Protein AF-A0A124GRD4-F1 (afdb_monomer_lite)

Radius of gyration: 22.83 Å; chains: 1; bounding box: 42×42×64 Å

Sequence (112 aa):
MTIQPNHGASIADIMAIGPGAESIPTWQARCNIKTDSQIRLVKLAHMRYQHPDLDEITTFLEDFGMTIAKKTDDEIWYRGYGVDPYVYYAKKGEKKFLGGAWEVESYQELEK

Secondary structure (DSSP, 8-state):
---PPP------HHHHHGGG---HHHHHHHTT--STT---EEEEEEEEEEES-HHHHHHHHHHTT-EEEEE-SSEEEEE-SSSSS-SEEEEESSSEEEEEEEEESSHHHHT-

Foldseek 3Di:
DDDDDDDDDPDDPPVVCDPPDDDPVRVCVVVVPDPVLDFAFDFFQAWEWEDQDPVVVVVVCVVVQWDWLDDDPFKTFICHPDPRSGHYIYGHDDTDGPDIDTDTPDPVSVVD

Organism: Penicillium freii (NCBI:txid48697)

pLDDT: mean 93.13, std 8.04, range [58.0, 98.69]

InterPro domains:
  IPR029068 Glyoxalase/Bleomycin resistance protein/Dihydroxybiphenyl dioxygenase [G3DSA:3.10.180.10] (32-112)
  IPR029068 Glyoxalase/Bleomycin resistance protein/Dihydroxybiphenyl dioxygenase [SSF54593] (39-111)

Structure (mmCIF, N/CA/C/O backbone):
data_AF-A0A124GRD4-F1
#
_entry.id   AF-A0A124GRD4-F1
#
loop_
_atom_site.group_PDB
_atom_site.id
_atom_site.type_symbol
_atom_site.label_atom_id
_atom_site.label_alt_id
_atom_site.label_comp_id
_atom_site.label_asym_id
_atom_site.label_entity_id
_atom_site.label_seq_id
_atom_site.pdbx_PDB_ins_code
_atom_site.Cartn_x
_atom_site.Cartn_y
_atom_site.Cartn_z
_atom_site.occupancy
_atom_site.B_iso_or_equiv
_atom_site.auth_seq_id
_atom_site.auth_comp_id
_atom_site.auth_asym_id
_atom_site.auth_atom_id
_atom_site.pdbx_PDB_model_num
ATOM 1 N N . MET A 1 1 ? -11.542 28.683 -44.544 1.00 58.00 1 MET A N 1
ATOM 2 C CA . MET A 1 1 ? -10.658 27.534 -44.257 1.00 58.00 1 MET A CA 1
ATOM 3 C C . MET A 1 1 ? -11.523 26.406 -43.731 1.00 58.00 1 MET A C 1
ATOM 5 O O . MET A 1 1 ? -12.125 26.562 -42.680 1.00 58.00 1 MET A O 1
ATOM 9 N N . THR A 1 2 ? -11.667 25.326 -44.490 1.00 67.31 2 THR A N 1
ATOM 10 C CA . THR A 1 2 ? -12.380 24.116 -44.061 1.00 67.31 2 THR A CA 1
ATOM 11 C C . THR A 1 2 ? -11.432 23.267 -43.225 1.00 67.31 2 THR A C 1
ATOM 13 O O . THR A 1 2 ? -10.433 22.775 -43.743 1.00 67.31 2 THR A O 1
ATOM 16 N N . ILE A 1 3 ? -11.709 23.146 -41.926 1.00 64.94 3 ILE A N 1
ATOM 17 C CA . ILE A 1 3 ? -10.946 22.279 -41.025 1.00 64.94 3 ILE A CA 1
ATOM 18 C C . ILE A 1 3 ? -11.369 20.845 -41.326 1.00 64.94 3 ILE A C 1
ATOM 20 O O . ILE A 1 3 ? -12.529 20.482 -41.135 1.00 64.94 3 ILE A O 1
ATOM 24 N N . GLN A 1 4 ? -10.439 20.054 -41.849 1.00 74.06 4 GLN A N 1
ATOM 25 C CA . GLN A 1 4 ? -10.673 18.648 -42.131 1.00 74.06 4 GLN A CA 1
ATOM 26 C C . GLN A 1 4 ? -10.454 17.849 -40.834 1.00 74.06 4 GLN A C 1
ATOM 28 O O . GLN A 1 4 ? -9.429 18.047 -40.177 1.00 74.06 4 GLN A O 1
ATOM 33 N N . PRO A 1 5 ? -11.404 16.998 -40.416 1.00 72.88 5 PRO A N 1
ATOM 34 C CA . PRO A 1 5 ? -11.237 16.188 -39.217 1.00 72.88 5 PRO A CA 1
ATOM 35 C C . PRO A 1 5 ? -10.104 15.173 -39.403 1.00 72.88 5 PRO A C 1
ATOM 37 O O . PRO A 1 5 ? -9.846 14.703 -40.512 1.00 72.88 5 PRO A O 1
ATOM 40 N N . ASN A 1 6 ? -9.431 14.819 -38.306 1.00 76.88 6 ASN A N 1
ATOM 41 C CA . ASN A 1 6 ? -8.396 13.791 -38.335 1.00 76.88 6 ASN A CA 1
ATOM 42 C C . ASN A 1 6 ? -9.005 12.447 -38.745 1.00 76.88 6 ASN A C 1
ATOM 44 O O . ASN A 1 6 ? -9.853 11.895 -38.043 1.00 76.88 6 ASN A O 1
ATOM 48 N N . HIS A 1 7 ? -8.524 11.899 -39.856 1.00 76.56 7 HIS A N 1
ATOM 49 C CA . HIS A 1 7 ? -8.758 10.512 -40.222 1.00 76.56 7 HIS A CA 1
ATOM 50 C C . HIS A 1 7 ? -7.631 9.685 -39.605 1.00 76.56 7 HIS A C 1
ATOM 52 O O . HIS A 1 7 ? -6.484 9.767 -40.039 1.00 76.56 7 HIS A O 1
ATOM 58 N N . GLY A 1 8 ? -7.939 8.938 -38.543 1.00 79.81 8 GLY A N 1
ATOM 59 C CA . GLY A 1 8 ? -6.989 7.979 -37.985 1.00 79.81 8 GLY A CA 1
ATOM 60 C C . GLY A 1 8 ? -6.555 6.977 -39.060 1.00 79.81 8 GLY A C 1
ATOM 61 O O . GLY A 1 8 ? -7.368 6.558 -39.881 1.00 79.81 8 GLY A O 1
ATOM 62 N N . ALA A 1 9 ? -5.277 6.603 -39.059 1.00 79.50 9 ALA A N 1
ATOM 63 C CA . ALA A 1 9 ? -4.724 5.594 -39.954 1.00 79.50 9 ALA A CA 1
ATOM 64 C C . ALA A 1 9 ? -4.134 4.446 -39.129 1.00 79.50 9 ALA A C 1
ATOM 66 O O . ALA A 1 9 ? -3.417 4.679 -38.156 1.00 79.50 9 ALA A O 1
ATOM 67 N N . SER A 1 10 ? -4.418 3.204 -39.521 1.00 85.06 10 SER A N 1
ATOM 68 C CA . SER A 1 10 ? -3.761 2.021 -38.961 1.00 85.06 10 SER A CA 1
ATOM 69 C C . SER A 1 10 ? -2.410 1.836 -39.647 1.00 85.06 10 SER A C 1
ATOM 71 O O . SER A 1 10 ? -2.318 1.210 -40.699 1.00 85.06 10 SER A O 1
ATOM 73 N N . ILE A 1 11 ? -1.370 2.431 -39.071 1.00 85.44 11 ILE A N 1
ATOM 74 C CA . ILE A 1 11 ? 0.017 2.290 -39.525 1.00 85.44 11 ILE A CA 1
ATOM 75 C C . ILE A 1 11 ? 0.790 1.369 -38.577 1.00 85.44 11 ILE A C 1
ATOM 77 O O . ILE A 1 11 ? 0.437 1.242 -37.405 1.00 85.44 11 ILE A O 1
ATOM 81 N N . ALA A 1 12 ? 1.840 0.719 -39.084 1.00 83.75 12 ALA A N 1
ATOM 82 C CA . ALA A 1 12 ? 2.739 -0.075 -38.249 1.00 83.75 12 ALA A CA 1
ATOM 83 C C . ALA A 1 12 ? 3.407 0.809 -37.180 1.00 83.75 12 ALA A C 1
ATOM 85 O O . ALA A 1 12 ? 3.702 1.979 -37.442 1.00 83.75 12 ALA A O 1
ATOM 86 N N . ASP A 1 13 ? 3.685 0.249 -36.002 1.00 79.44 13 ASP A N 1
ATOM 87 C CA . ASP A 1 13 ? 4.260 0.990 -34.871 1.00 79.44 13 ASP A CA 1
ATOM 88 C C . ASP A 1 13 ? 5.593 1.665 -35.233 1.00 79.44 13 ASP A C 1
ATOM 90 O O . ASP A 1 13 ? 5.799 2.831 -34.911 1.00 79.44 13 ASP A O 1
ATOM 94 N N . ILE A 1 14 ? 6.439 0.993 -36.016 1.00 79.75 14 ILE A N 1
ATOM 95 C CA . ILE A 1 14 ? 7.722 1.504 -36.496 1.00 79.75 14 ILE A CA 1
ATOM 96 C C . ILE A 1 14 ? 7.553 2.783 -37.323 1.00 79.75 14 ILE A C 1
ATOM 98 O O . ILE A 1 14 ? 8.379 3.689 -37.243 1.00 79.75 14 ILE A O 1
ATOM 102 N N . MET A 1 15 ? 6.463 2.886 -38.089 1.00 84.12 15 MET A N 1
ATOM 103 C CA . MET A 1 15 ? 6.153 4.074 -38.882 1.00 84.12 15 MET A CA 1
ATOM 104 C C . MET A 1 15 ? 5.499 5.162 -38.028 1.00 84.12 15 MET A C 1
ATOM 106 O O . MET A 1 15 ? 5.730 6.339 -38.285 1.00 84.12 15 MET A O 1
ATOM 110 N N . ALA A 1 16 ? 4.712 4.782 -37.014 1.00 84.44 16 ALA A N 1
ATOM 111 C CA . ALA A 1 16 ? 4.082 5.715 -36.079 1.00 84.44 16 ALA A CA 1
ATOM 112 C C . ALA A 1 16 ? 5.099 6.401 -35.156 1.00 84.44 16 ALA A C 1
ATOM 114 O O . ALA A 1 16 ? 5.002 7.601 -34.916 1.00 84.44 16 ALA A O 1
ATOM 115 N N . ILE A 1 17 ? 6.074 5.642 -34.652 1.00 82.06 17 ILE A N 1
ATOM 116 C CA . ILE A 1 17 ? 7.152 6.141 -33.788 1.00 82.06 17 ILE A CA 1
ATOM 117 C C . ILE A 1 17 ? 8.152 6.962 -34.618 1.00 82.06 17 ILE A C 1
ATOM 119 O O . ILE A 1 17 ? 8.671 7.979 -34.155 1.00 82.06 17 ILE A O 1
ATOM 123 N N . GLY A 1 18 ? 8.385 6.552 -35.869 1.00 85.31 18 GLY A N 1
ATOM 124 C CA . GLY A 1 18 ? 9.217 7.278 -36.818 1.00 85.31 18 GLY A CA 1
ATOM 125 C C . GLY A 1 18 ? 10.725 7.140 -36.548 1.00 85.31 18 GLY A C 1
ATOM 126 O O . GLY A 1 18 ? 11.163 6.257 -35.812 1.00 85.31 18 GLY A O 1
ATOM 127 N N . PRO A 1 19 ? 11.559 8.010 -37.144 1.00 80.44 19 PRO A N 1
ATOM 128 C CA . PRO A 1 19 ? 13.021 7.882 -37.122 1.00 80.44 19 PRO A CA 1
ATOM 129 C C . PRO A 1 19 ? 13.663 8.101 -35.741 1.00 80.44 19 PRO A C 1
ATOM 131 O O . PRO A 1 19 ? 14.851 7.842 -35.580 1.00 80.44 19 PRO A O 1
ATOM 134 N N . GLY A 1 20 ? 12.897 8.567 -34.751 1.00 82.31 20 GLY A N 1
ATOM 135 C CA . GLY A 1 20 ? 13.330 8.665 -33.355 1.00 82.31 20 GLY A CA 1
ATOM 136 C C . GLY A 1 20 ? 13.169 7.367 -32.558 1.00 82.31 20 GLY A C 1
ATOM 137 O O . GLY A 1 20 ? 13.385 7.385 -31.348 1.00 82.31 20 GLY A O 1
ATOM 138 N N . ALA A 1 21 ? 12.756 6.267 -33.196 1.00 84.94 21 ALA A N 1
ATOM 139 C CA . ALA A 1 21 ? 12.585 4.983 -32.532 1.00 84.94 21 ALA A CA 1
ATOM 140 C C . ALA A 1 21 ? 13.903 4.496 -31.913 1.00 84.94 21 ALA A C 1
ATOM 142 O O . ALA A 1 21 ? 14.928 4.375 -32.583 1.00 84.94 21 ALA A O 1
ATOM 143 N N . GLU A 1 22 ? 13.853 4.172 -30.626 1.00 88.62 22 GLU A N 1
ATOM 144 C CA . GLU A 1 22 ? 14.965 3.595 -29.883 1.00 88.62 22 GLU A CA 1
ATOM 145 C C . GLU A 1 22 ? 14.625 2.153 -29.501 1.00 88.62 22 GLU A C 1
ATOM 147 O O . GLU A 1 22 ? 13.509 1.856 -29.072 1.00 88.62 22 GLU A O 1
ATOM 152 N N . SER A 1 23 ? 15.588 1.241 -29.655 1.00 90.38 23 SER A N 1
ATOM 153 C CA . SER A 1 23 ? 15.404 -0.141 -29.211 1.00 90.38 23 SER A CA 1
ATOM 154 C C . SER A 1 23 ? 15.436 -0.233 -27.680 1.00 90.38 23 SER A C 1
ATOM 156 O O . SER A 1 23 ? 16.173 0.507 -27.027 1.00 90.38 23 SER A O 1
ATOM 158 N N . ILE A 1 24 ? 14.694 -1.184 -27.099 1.00 89.44 24 ILE A N 1
ATOM 159 C CA . ILE A 1 24 ? 14.687 -1.410 -25.642 1.00 89.44 24 ILE A CA 1
ATOM 160 C C . ILE A 1 24 ? 16.113 -1.597 -25.080 1.00 89.44 24 ILE A C 1
ATOM 162 O O . ILE A 1 24 ? 16.428 -0.928 -24.096 1.00 89.44 24 ILE A O 1
ATOM 166 N N . PRO A 1 25 ? 17.010 -2.408 -25.686 1.00 92.81 25 PRO A N 1
ATOM 167 C CA . PRO A 1 25 ? 18.387 -2.531 -25.199 1.00 92.81 25 PRO A CA 1
ATOM 168 C C . PRO A 1 25 ? 19.178 -1.218 -25.239 1.00 92.81 25 PRO A C 1
ATOM 170 O O . PRO A 1 25 ? 19.937 -0.930 -24.314 1.00 92.81 25 PRO A O 1
ATOM 173 N N . THR A 1 26 ? 18.995 -0.399 -26.283 1.00 94.06 26 THR A N 1
ATOM 174 C CA . THR A 1 26 ? 19.653 0.915 -26.391 1.00 94.06 26 THR A CA 1
ATOM 175 C C . THR A 1 26 ? 19.189 1.849 -25.274 1.00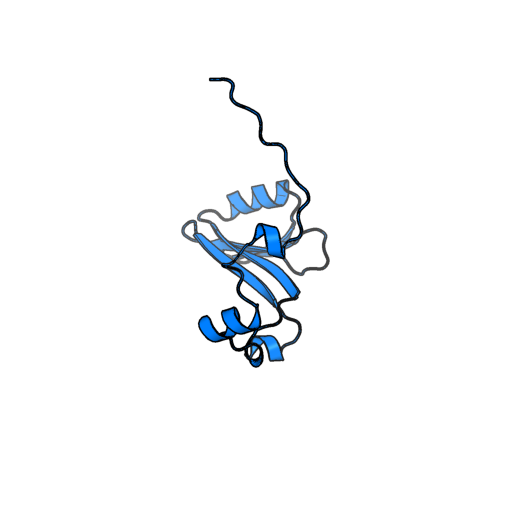 94.06 26 THR A C 1
ATOM 177 O O . THR A 1 26 ? 20.020 2.443 -24.586 1.00 94.06 26 THR A O 1
ATOM 180 N N . TRP A 1 27 ? 17.876 1.907 -25.039 1.00 92.88 27 TRP A N 1
ATOM 181 C CA . TRP A 1 27 ? 17.279 2.682 -23.953 1.00 92.88 27 TRP A CA 1
ATOM 182 C C . TRP A 1 27 ? 17.764 2.209 -22.575 1.00 92.88 27 TRP A C 1
ATOM 184 O O . TRP A 1 27 ? 18.176 3.025 -21.751 1.00 92.88 27 TRP A O 1
ATOM 194 N N . GLN A 1 28 ? 17.783 0.894 -22.334 1.00 94.44 28 GLN A N 1
ATOM 195 C CA . GLN A 1 28 ? 18.267 0.305 -21.081 1.00 94.44 28 GLN A CA 1
ATOM 196 C C . GLN A 1 28 ? 19.728 0.665 -20.810 1.00 94.44 28 GLN A C 1
ATOM 198 O O . GLN A 1 28 ? 20.050 1.100 -19.705 1.00 94.44 28 GLN A O 1
ATOM 203 N N . ALA A 1 29 ? 20.594 0.544 -21.821 1.00 93.00 29 ALA A N 1
ATOM 204 C CA . ALA A 1 29 ? 21.999 0.925 -21.709 1.00 93.00 29 ALA A CA 1
ATOM 205 C C . ALA A 1 29 ? 22.150 2.425 -21.407 1.00 93.00 29 ALA A C 1
ATOM 207 O O . ALA A 1 29 ? 22.892 2.806 -20.502 1.00 93.00 29 ALA A O 1
ATOM 208 N N . ARG A 1 30 ? 21.391 3.278 -22.106 1.00 95.62 30 ARG A N 1
ATOM 209 C CA . ARG A 1 30 ? 21.394 4.734 -21.906 1.00 95.62 30 ARG A CA 1
ATOM 210 C C . ARG A 1 30 ? 20.899 5.147 -20.517 1.00 95.62 30 ARG A C 1
ATOM 212 O O . ARG A 1 30 ? 21.431 6.090 -19.938 1.00 95.62 30 ARG A O 1
ATOM 219 N N . CYS A 1 31 ? 19.900 4.450 -19.981 1.00 94.25 31 CYS A N 1
ATOM 220 C CA . CYS A 1 31 ? 19.351 4.675 -18.643 1.00 94.25 31 CYS A CA 1
ATOM 221 C C . CYS A 1 31 ? 20.109 3.925 -17.534 1.00 94.25 31 CYS A C 1
ATOM 223 O O . CYS A 1 31 ? 19.701 4.011 -16.377 1.00 94.25 31 CYS A O 1
ATOM 225 N N . ASN A 1 32 ? 21.197 3.215 -17.863 1.00 94.00 32 ASN A N 1
ATOM 226 C CA . ASN A 1 32 ? 21.979 2.406 -16.924 1.00 94.00 32 ASN A CA 1
ATOM 227 C C . ASN A 1 32 ? 21.113 1.397 -16.136 1.00 94.00 32 ASN A C 1
ATOM 229 O O . ASN A 1 32 ? 21.291 1.200 -14.932 1.00 94.00 32 ASN A O 1
ATOM 233 N N . ILE A 1 33 ? 20.140 0.781 -16.816 1.00 92.75 33 ILE A N 1
ATOM 234 C CA . ILE A 1 33 ? 19.225 -0.203 -16.231 1.00 92.75 33 ILE A CA 1
ATOM 235 C C . ILE A 1 33 ? 19.919 -1.563 -16.179 1.00 92.75 33 ILE A C 1
ATOM 237 O O . ILE A 1 33 ? 20.272 -2.134 -17.210 1.00 92.75 33 ILE A O 1
ATOM 241 N N . LYS A 1 34 ? 20.064 -2.101 -14.968 1.00 92.00 34 LYS A N 1
ATOM 242 C CA . LYS A 1 34 ? 20.587 -3.444 -14.701 1.00 92.00 34 LYS A CA 1
ATOM 243 C C . LYS A 1 34 ? 19.427 -4.415 -14.519 1.00 92.00 34 LYS A C 1
ATOM 245 O O . LYS A 1 34 ? 18.710 -4.365 -13.522 1.00 92.00 34 LYS A O 1
ATOM 250 N N . THR A 1 35 ? 19.190 -5.258 -15.519 1.00 89.75 35 THR A N 1
ATOM 251 C CA . THR A 1 35 ? 18.047 -6.186 -15.525 1.00 89.75 35 THR A CA 1
ATOM 252 C C . THR A 1 35 ? 18.198 -7.318 -14.508 1.00 89.75 35 THR A C 1
ATOM 254 O O . THR A 1 35 ? 17.195 -7.867 -14.060 1.00 89.75 35 THR A O 1
ATOM 257 N N . ASP A 1 36 ? 19.426 -7.641 -14.106 1.00 90.81 36 ASP A N 1
ATOM 258 C CA . ASP A 1 36 ? 19.754 -8.609 -13.057 1.00 90.81 36 ASP A CA 1
ATOM 259 C C . ASP A 1 36 ? 19.348 -8.123 -11.657 1.00 90.81 36 ASP A C 1
ATOM 261 O O . ASP A 1 36 ? 18.846 -8.912 -10.853 1.00 90.81 36 ASP A O 1
ATOM 265 N N . SER A 1 37 ? 19.471 -6.819 -11.392 1.00 90.88 37 SER A N 1
ATOM 266 C CA . SER A 1 37 ? 19.045 -6.198 -10.131 1.00 90.88 37 SER A CA 1
ATOM 267 C C . SER A 1 37 ? 17.578 -5.759 -10.136 1.00 90.88 37 SER A C 1
ATOM 269 O O . SER A 1 37 ? 17.125 -5.107 -9.200 1.00 90.88 37 SER A O 1
ATOM 271 N N . GLN A 1 38 ? 16.824 -6.047 -11.199 1.00 93.06 38 GLN A N 1
ATOM 272 C CA . GLN A 1 38 ? 15.419 -5.671 -11.263 1.00 93.06 38 GLN A CA 1
ATOM 273 C C . GLN A 1 38 ? 14.588 -6.591 -10.360 1.00 93.06 38 GLN A C 1
ATOM 275 O O . GLN A 1 38 ? 14.612 -7.814 -10.517 1.00 93.06 38 GLN A O 1
ATOM 280 N N . ILE A 1 39 ? 13.829 -5.984 -9.446 1.00 96.19 39 ILE A N 1
ATOM 281 C CA . ILE A 1 39 ? 12.899 -6.692 -8.564 1.00 96.19 39 ILE A CA 1
ATOM 282 C C . ILE A 1 39 ? 11.688 -7.170 -9.373 1.00 96.19 39 ILE A C 1
ATOM 284 O O . ILE A 1 39 ? 11.061 -6.396 -10.109 1.00 96.19 39 ILE A O 1
ATOM 288 N N . ARG A 1 40 ? 11.339 -8.448 -9.225 1.00 96.44 40 ARG A N 1
ATOM 289 C CA . ARG A 1 40 ? 10.149 -9.056 -9.833 1.00 96.44 40 ARG A CA 1
ATOM 290 C C . ARG A 1 40 ? 8.917 -8.836 -8.959 1.00 96.44 40 ARG A C 1
ATOM 292 O O . ARG A 1 40 ? 8.672 -9.564 -7.999 1.00 96.44 40 ARG A O 1
ATOM 299 N N . LEU A 1 41 ? 8.145 -7.807 -9.307 1.00 97.00 41 LEU A N 1
ATOM 300 C CA . LEU A 1 41 ? 6.866 -7.503 -8.666 1.00 97.00 41 LEU A CA 1
ATOM 301 C C . LEU A 1 41 ? 5.757 -8.404 -9.222 1.00 97.00 41 LEU A C 1
ATOM 303 O O . LEU A 1 41 ? 5.608 -8.523 -10.437 1.00 97.00 41 LEU A O 1
ATOM 307 N N . VAL A 1 42 ? 4.941 -8.962 -8.332 1.00 97.25 42 VAL A N 1
ATOM 308 C CA . VAL A 1 42 ? 3.762 -9.772 -8.677 1.00 97.25 42 VAL A CA 1
ATOM 309 C C . VAL A 1 42 ? 2.517 -8.893 -8.736 1.00 97.25 42 VAL A C 1
ATOM 311 O O . VAL A 1 42 ? 1.795 -8.888 -9.732 1.00 97.25 42 VAL A O 1
ATOM 314 N N . LYS A 1 43 ? 2.259 -8.126 -7.670 1.00 95.88 43 LYS A N 1
ATOM 315 C CA . LYS A 1 43 ? 1.096 -7.233 -7.576 1.00 95.88 43 LYS A CA 1
ATOM 316 C C . LYS A 1 43 ? 1.281 -6.139 -6.528 1.00 95.88 43 LYS A C 1
ATOM 318 O O . LYS A 1 43 ? 2.132 -6.233 -5.645 1.00 95.88 43 LYS A O 1
ATOM 323 N N . LEU A 1 44 ? 0.437 -5.109 -6.606 1.00 96.81 44 LEU A N 1
ATOM 324 C CA . LEU A 1 44 ? 0.225 -4.181 -5.496 1.00 96.81 44 LEU A CA 1
ATOM 325 C C . LEU A 1 44 ? -0.464 -4.939 -4.353 1.00 96.81 44 LEU A C 1
ATOM 327 O O . LEU A 1 44 ? -1.553 -5.475 -4.546 1.00 96.81 44 LEU A O 1
ATOM 331 N N . ALA A 1 45 ? 0.170 -4.987 -3.183 1.00 97.06 45 ALA A N 1
ATOM 332 C CA . ALA A 1 45 ? -0.334 -5.718 -2.025 1.00 97.06 45 ALA A CA 1
ATOM 333 C C . ALA A 1 45 ? -1.291 -4.858 -1.189 1.00 97.06 45 ALA A C 1
ATOM 335 O O . ALA A 1 45 ? -2.419 -5.257 -0.920 1.00 97.06 45 ALA A O 1
ATOM 336 N N . HIS A 1 46 ? -0.854 -3.665 -0.780 1.00 97.81 46 HIS A N 1
ATOM 337 C CA . HIS A 1 46 ? -1.681 -2.753 0.009 1.00 97.81 46 HIS A CA 1
ATOM 338 C C . HIS A 1 46 ? -1.203 -1.304 -0.092 1.00 97.81 46 HIS A C 1
ATOM 340 O O . HIS A 1 46 ? -0.041 -1.029 -0.396 1.00 97.81 46 HIS A O 1
ATOM 346 N N . MET A 1 47 ? -2.103 -0.375 0.228 1.0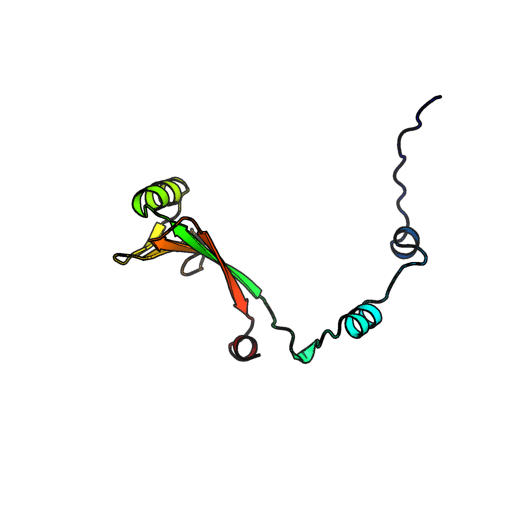0 97.88 47 MET A N 1
ATOM 347 C CA . MET A 1 47 ? -1.798 1.052 0.335 1.00 97.88 47 MET A CA 1
ATOM 348 C C . MET A 1 47 ? -1.682 1.489 1.792 1.00 97.88 47 MET A C 1
ATOM 350 O O . MET A 1 47 ? -2.360 0.947 2.668 1.00 97.88 47 MET A O 1
ATOM 354 N N . ARG A 1 48 ? -0.829 2.484 2.055 1.00 98.44 48 ARG A N 1
ATOM 355 C CA . ARG A 1 48 ? -0.569 3.005 3.400 1.00 98.44 48 ARG A CA 1
ATOM 356 C C . ARG A 1 48 ? -0.875 4.497 3.482 1.00 98.44 48 ARG A C 1
ATOM 358 O O . ARG A 1 48 ? -0.328 5.294 2.715 1.00 98.44 48 ARG A O 1
ATOM 365 N N . TYR A 1 49 ? -1.694 4.881 4.457 1.00 98.50 49 TYR A N 1
ATOM 366 C CA . TYR A 1 49 ? -2.103 6.268 4.677 1.00 98.50 49 TYR A CA 1
ATOM 367 C C . TYR A 1 49 ? -2.039 6.657 6.151 1.00 98.50 49 TYR A C 1
ATOM 369 O O . TYR A 1 49 ? -2.242 5.826 7.036 1.00 98.50 49 TYR A O 1
ATOM 377 N N . GLN A 1 50 ? -1.794 7.940 6.400 1.00 98.62 50 GLN A N 1
ATOM 378 C CA . GLN A 1 50 ? -2.048 8.566 7.689 1.00 98.62 50 GLN A CA 1
ATOM 379 C C . GLN A 1 50 ? -3.382 9.303 7.671 1.00 98.62 50 GLN A C 1
ATOM 381 O O . GLN A 1 50 ? -3.681 10.009 6.703 1.00 98.62 50 GLN A O 1
ATOM 386 N N . HIS A 1 51 ? -4.141 9.151 8.752 1.00 98.31 51 HIS A N 1
ATOM 387 C CA . HIS A 1 51 ? -5.412 9.834 8.979 1.00 98.31 51 HIS A CA 1
ATOM 388 C C . HIS A 1 51 ? -5.393 10.528 10.347 1.00 98.31 51 HIS A C 1
ATOM 390 O O . HIS A 1 51 ? -4.988 9.895 11.328 1.00 98.31 51 HIS A O 1
ATOM 396 N N . PRO A 1 52 ? -5.809 11.808 10.436 1.00 97.88 52 PRO A N 1
ATOM 397 C CA . PRO A 1 52 ? -5.881 12.519 11.715 1.00 97.88 52 PRO A CA 1
ATOM 398 C C . PRO A 1 52 ? -6.891 11.885 12.671 1.00 97.88 52 PRO A C 1
ATOM 400 O O . PRO A 1 52 ? -6.630 11.780 13.870 1.00 97.88 52 PRO A O 1
ATOM 403 N N . ASP A 1 53 ? -8.007 11.428 12.106 1.00 97.88 53 ASP A N 1
ATOM 404 C CA . ASP A 1 53 ? -9.078 10.719 12.785 1.00 97.88 53 ASP A CA 1
ATOM 405 C C . ASP A 1 53 ? -9.214 9.319 12.169 1.00 97.88 53 ASP A C 1
ATOM 407 O O . ASP A 1 53 ? -9.484 9.163 10.975 1.00 97.88 53 ASP A O 1
ATOM 411 N N . LEU A 1 54 ? -8.954 8.290 12.978 1.00 98.25 54 LEU A N 1
ATOM 412 C CA . LEU A 1 54 ? -9.070 6.904 12.537 1.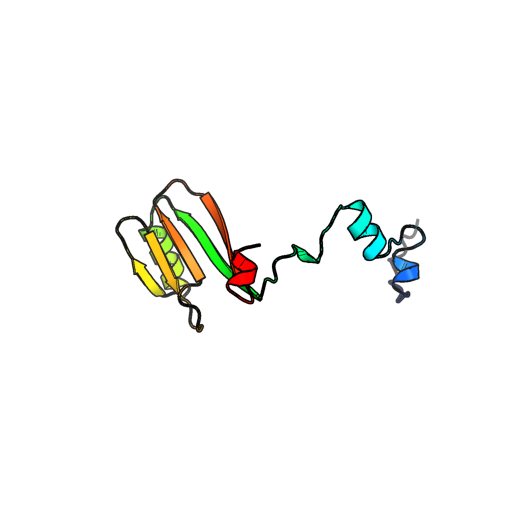00 98.25 54 LEU A CA 1
ATOM 413 C C . LEU A 1 54 ? -10.525 6.433 12.486 1.00 98.25 54 LEU A C 1
ATOM 415 O O . LEU A 1 54 ? -10.821 5.536 11.700 1.00 98.25 54 LEU A O 1
ATOM 419 N N . ASP A 1 55 ? -11.424 7.016 13.273 1.00 97.94 55 ASP A N 1
ATOM 420 C CA . ASP A 1 55 ? -12.829 6.614 13.318 1.00 97.94 55 ASP A CA 1
ATOM 421 C C . ASP A 1 55 ? -13.588 7.151 12.094 1.00 97.94 55 ASP A C 1
ATOM 423 O O . ASP A 1 55 ? -14.403 6.431 11.509 1.00 97.94 55 ASP A O 1
ATOM 427 N N . GLU A 1 56 ? -13.240 8.355 11.620 1.00 98.00 56 GLU A N 1
ATOM 428 C CA . GLU A 1 56 ? -13.765 8.910 10.361 1.00 98.00 56 GLU A CA 1
ATOM 429 C C . GLU A 1 56 ? -13.455 7.983 9.173 1.00 98.00 56 GLU A C 1
ATOM 431 O O . GLU A 1 56 ? -14.356 7.563 8.441 1.00 98.00 56 GLU A O 1
ATOM 436 N N . ILE A 1 57 ? -12.182 7.604 8.997 1.00 97.94 57 ILE A N 1
ATOM 437 C CA . ILE A 1 57 ? -11.795 6.716 7.894 1.00 97.94 57 ILE A CA 1
ATOM 438 C C . ILE A 1 57 ? -12.311 5.288 8.095 1.00 97.94 57 ILE A C 1
ATOM 440 O O . ILE A 1 57 ? -12.639 4.632 7.108 1.00 97.94 57 ILE A O 1
ATOM 444 N N . THR A 1 58 ? -12.413 4.809 9.343 1.00 98.25 58 THR A N 1
ATOM 445 C CA . THR A 1 58 ? -13.003 3.493 9.642 1.00 98.25 58 THR A CA 1
ATOM 446 C C . THR A 1 58 ? -14.431 3.441 9.116 1.00 98.25 58 THR A C 1
ATOM 448 O O . THR A 1 58 ? -14.750 2.542 8.344 1.00 98.25 58 THR A O 1
ATOM 451 N N . THR A 1 59 ? -15.241 4.449 9.454 1.00 98.44 59 THR A N 1
ATOM 452 C CA . THR A 1 59 ? -16.645 4.546 9.026 1.00 98.44 59 THR A CA 1
ATOM 453 C C . THR A 1 59 ? -16.751 4.477 7.505 1.00 98.44 59 THR A C 1
ATOM 455 O O . THR A 1 59 ? -17.459 3.632 6.967 1.00 98.44 59 THR A O 1
ATOM 458 N N . PHE A 1 60 ? -15.966 5.295 6.798 1.00 98.19 60 PHE A N 1
ATOM 459 C CA . PHE A 1 60 ? -15.962 5.291 5.335 1.00 98.19 60 PHE A CA 1
ATOM 460 C C . PHE A 1 60 ? -15.584 3.925 4.739 1.00 98.19 60 PHE A C 1
ATOM 462 O O . PHE A 1 60 ? -16.213 3.472 3.784 1.00 98.19 60 PHE A O 1
ATOM 469 N N . LEU A 1 61 ? -14.539 3.274 5.261 1.00 98.06 61 LEU A N 1
ATOM 470 C CA . LEU A 1 61 ? -14.053 2.005 4.712 1.00 98.06 61 LEU A CA 1
ATOM 471 C C . LEU A 1 61 ? -15.008 0.846 5.005 1.00 98.06 61 LEU A C 1
ATOM 473 O O . LEU A 1 61 ? -15.171 -0.024 4.150 1.00 98.06 61 LEU A O 1
ATOM 477 N N . GLU A 1 62 ? -15.646 0.835 6.173 1.00 98.06 62 GLU A N 1
ATOM 478 C CA . GLU A 1 62 ? -16.677 -0.148 6.509 1.00 98.06 62 GLU A CA 1
ATOM 479 C C . GLU A 1 62 ? -17.932 0.043 5.645 1.00 98.06 62 GLU A C 1
ATOM 481 O O . GLU A 1 62 ? -18.408 -0.931 5.059 1.00 98.06 62 GLU A O 1
ATOM 486 N N . ASP A 1 63 ? -18.388 1.286 5.446 1.00 98.31 63 ASP A N 1
ATOM 487 C CA . ASP A 1 63 ? -19.499 1.617 4.538 1.00 98.31 63 ASP A CA 1
ATOM 488 C C . ASP A 1 63 ? -19.184 1.254 3.077 1.00 98.31 63 ASP A C 1
ATOM 490 O O . ASP A 1 63 ? -20.060 0.826 2.321 1.00 98.31 63 ASP A O 1
ATOM 494 N N . PHE A 1 64 ? -17.916 1.375 2.671 1.00 97.38 64 PHE A N 1
ATOM 495 C CA . PHE A 1 64 ? -17.439 0.927 1.361 1.00 97.38 64 PHE A CA 1
ATOM 496 C C . PHE A 1 64 ? -17.441 -0.609 1.216 1.00 97.38 64 PHE A C 1
ATOM 498 O O . PHE A 1 64 ? -17.360 -1.126 0.101 1.00 97.38 64 PHE A O 1
ATOM 505 N N . GLY A 1 65 ? -17.552 -1.354 2.320 1.00 97.75 65 GLY A N 1
ATOM 506 C CA . GLY A 1 65 ? -17.597 -2.818 2.338 1.00 97.75 65 GLY A CA 1
ATOM 507 C C . GLY A 1 65 ? -16.277 -3.489 2.725 1.00 97.75 65 GLY A C 1
ATOM 508 O O . GLY A 1 65 ? -16.105 -4.690 2.505 1.00 97.75 65 GLY A O 1
ATOM 509 N N . MET A 1 66 ? -15.325 -2.745 3.290 1.00 98.12 66 MET A N 1
ATOM 510 C CA . MET A 1 66 ? -14.135 -3.332 3.906 1.00 98.12 66 MET A CA 1
ATOM 511 C C . MET A 1 66 ? -14.413 -3.774 5.342 1.00 98.12 66 MET A C 1
ATOM 513 O O . MET A 1 66 ? -15.388 -3.381 5.969 1.00 98.12 66 MET A O 1
ATOM 517 N N . THR A 1 67 ? -13.524 -4.605 5.880 1.00 98.12 67 THR A N 1
ATOM 518 C CA . THR A 1 67 ? -13.608 -5.077 7.267 1.00 98.12 67 THR A CA 1
ATOM 519 C C . THR A 1 67 ? -12.266 -4.934 7.964 1.00 98.12 67 THR A C 1
ATOM 521 O O . THR A 1 67 ? -11.211 -5.065 7.335 1.00 98.12 67 THR A O 1
ATOM 524 N N . ILE A 1 68 ? -12.288 -4.669 9.269 1.00 98.44 68 ILE A N 1
ATOM 525 C CA . ILE A 1 68 ? -11.074 -4.578 10.083 1.00 98.44 68 ILE A CA 1
ATOM 526 C C . ILE A 1 68 ? -10.441 -5.970 10.214 1.00 98.44 68 ILE A C 1
ATOM 528 O O . ILE A 1 68 ? -11.033 -6.894 10.766 1.00 98.44 68 ILE A O 1
ATOM 532 N N . ALA A 1 69 ? -9.206 -6.109 9.732 1.00 98.38 69 ALA A N 1
ATOM 533 C CA . ALA A 1 69 ? -8.377 -7.299 9.918 1.00 98.38 69 ALA A CA 1
ATOM 534 C C . ALA A 1 69 ? -7.592 -7.250 11.239 1.00 98.38 69 ALA A C 1
ATOM 536 O O . ALA A 1 69 ? -7.367 -8.277 11.876 1.00 98.38 69 ALA A O 1
ATOM 537 N N . LYS A 1 70 ? -7.155 -6.050 11.645 1.00 98.44 70 LYS A N 1
ATOM 538 C CA . LYS A 1 70 ? -6.445 -5.787 12.905 1.00 98.44 70 LYS A CA 1
ATOM 539 C C . LYS A 1 70 ? -6.617 -4.317 13.292 1.00 98.44 70 LYS A C 1
ATOM 541 O O . LYS A 1 70 ? -6.617 -3.458 12.413 1.00 98.44 70 LYS A O 1
ATOM 546 N N . LYS A 1 71 ? -6.705 -4.027 14.591 1.00 98.31 71 LYS A N 1
ATOM 547 C CA . LYS A 1 71 ? -6.738 -2.668 15.155 1.00 98.31 71 LYS A CA 1
ATOM 548 C C . LYS A 1 71 ? -5.829 -2.590 16.384 1.00 98.31 71 LYS A C 1
ATOM 550 O O . LYS A 1 71 ? -5.777 -3.534 17.171 1.00 98.31 71 LYS A O 1
ATOM 555 N N . THR A 1 72 ? -5.094 -1.494 16.505 1.00 98.00 72 THR A N 1
ATOM 556 C CA . THR A 1 72 ? -4.349 -1.059 17.697 1.00 98.00 72 THR A CA 1
ATOM 557 C C . THR A 1 72 ? -4.782 0.368 18.044 1.00 98.00 72 THR A C 1
ATOM 559 O O . THR A 1 72 ? -5.683 0.911 17.402 1.00 98.00 72 THR A O 1
ATOM 562 N N . ASP A 1 73 ? -4.144 0.985 19.039 1.00 96.56 73 ASP A N 1
ATOM 563 C CA . ASP A 1 73 ? -4.456 2.360 19.449 1.00 96.56 73 ASP A CA 1
ATOM 564 C C . ASP A 1 73 ? -4.180 3.391 18.339 1.00 96.56 73 ASP A C 1
ATOM 566 O O . ASP A 1 73 ? -4.903 4.378 18.211 1.00 96.56 73 ASP A O 1
ATOM 570 N N . ASP A 1 74 ? -3.169 3.136 17.500 1.00 97.94 74 ASP A N 1
ATOM 571 C CA . ASP A 1 74 ? -2.690 4.088 16.491 1.00 97.94 74 ASP A CA 1
ATOM 572 C C . ASP A 1 74 ? -2.733 3.553 15.052 1.00 97.94 74 ASP A C 1
ATOM 574 O O . ASP A 1 74 ? -2.405 4.290 14.119 1.00 97.94 74 ASP A O 1
ATOM 578 N N . GLU A 1 75 ? -3.090 2.286 14.831 1.00 98.50 75 GLU A N 1
ATOM 579 C CA . GLU A 1 75 ? -3.017 1.648 13.512 1.00 98.50 75 GLU A CA 1
ATOM 580 C C . GLU A 1 75 ? -4.199 0.706 13.257 1.00 98.50 75 GLU A C 1
ATOM 582 O O . GLU A 1 75 ? -4.640 -0.033 14.139 1.00 98.50 75 GLU A O 1
ATOM 587 N N . ILE A 1 76 ? -4.701 0.698 12.021 1.00 98.69 76 ILE A N 1
ATOM 588 C CA . ILE A 1 76 ? -5.795 -0.176 11.584 1.00 98.69 76 ILE A CA 1
ATOM 589 C C . ILE A 1 76 ? -5.469 -0.757 10.210 1.00 98.69 76 ILE A C 1
ATOM 591 O O . ILE A 1 76 ? -5.041 -0.050 9.295 1.00 98.69 76 ILE A O 1
ATOM 595 N N . TRP A 1 77 ? -5.694 -2.057 10.062 1.00 98.69 77 TRP A N 1
ATOM 596 C CA . TRP A 1 77 ? -5.553 -2.797 8.814 1.00 98.69 77 TRP A CA 1
ATOM 597 C C . TRP A 1 77 ? -6.932 -3.256 8.361 1.00 98.69 77 TRP A C 1
ATOM 599 O O . TRP A 1 77 ? -7.651 -3.886 9.136 1.00 98.69 77 TRP A O 1
ATOM 609 N N . TYR A 1 78 ? -7.272 -2.995 7.102 1.00 98.69 78 TYR A N 1
ATOM 610 C CA . TYR A 1 78 ? -8.563 -3.339 6.516 1.00 98.69 78 TYR A CA 1
ATOM 611 C C . TYR A 1 78 ? -8.388 -4.313 5.356 1.00 98.69 78 TYR A C 1
ATOM 613 O O . TYR A 1 78 ? -7.531 -4.130 4.482 1.00 98.69 78 TYR A O 1
ATOM 621 N N . ARG A 1 79 ? -9.238 -5.334 5.324 1.00 98.44 79 ARG A N 1
ATOM 622 C CA . ARG A 1 79 ? -9.304 -6.345 4.266 1.00 98.44 79 ARG A CA 1
ATOM 623 C C . ARG A 1 79 ? -10.595 -6.211 3.470 1.00 98.44 79 ARG A C 1
ATOM 625 O O . ARG A 1 79 ? -11.635 -5.828 4.003 1.00 98.44 79 ARG A O 1
ATOM 632 N N . GLY A 1 80 ? -10.503 -6.541 2.186 1.00 96.44 80 GLY A N 1
ATOM 633 C CA . GLY A 1 80 ? -11.668 -6.758 1.333 1.00 96.44 80 GLY A CA 1
ATOM 634 C C . GLY A 1 80 ? -12.122 -8.219 1.362 1.00 96.44 80 GLY A C 1
ATOM 635 O O . GLY A 1 80 ? -11.739 -9.000 2.234 1.00 96.44 80 GLY A O 1
ATOM 636 N N . TYR A 1 81 ? -12.893 -8.606 0.348 1.00 96.38 81 TYR A N 1
ATOM 637 C CA . TYR A 1 81 ? -13.404 -9.974 0.187 1.00 96.38 81 TYR A CA 1
ATOM 638 C C . TYR A 1 81 ? -12.376 -10.975 -0.364 1.00 96.38 81 TYR A C 1
ATOM 640 O O . TYR A 1 81 ? -12.642 -12.173 -0.402 1.00 96.38 81 TYR A O 1
ATOM 648 N N . GLY A 1 82 ? -11.218 -10.491 -0.817 1.00 94.44 82 GLY A N 1
ATOM 649 C CA . GLY A 1 82 ? -10.163 -11.317 -1.397 1.00 94.44 82 GLY A CA 1
ATOM 650 C C . GLY A 1 82 ? -9.396 -12.168 -0.379 1.00 94.44 82 GLY A C 1
ATOM 651 O O . GLY A 1 82 ? -9.657 -12.168 0.828 1.00 94.44 82 GLY A O 1
ATOM 652 N N . VAL A 1 83 ? -8.402 -12.885 -0.905 1.00 95.38 83 VAL A N 1
ATOM 653 C CA . VAL A 1 83 ? -7.507 -13.758 -0.125 1.00 95.38 83 VAL A CA 1
ATOM 654 C C . VAL A 1 83 ? -6.416 -12.990 0.621 1.00 95.38 83 VAL A C 1
ATOM 656 O O . VAL A 1 83 ? -5.781 -13.546 1.512 1.00 95.38 83 VAL A O 1
ATOM 659 N N . ASP A 1 84 ? -6.205 -11.719 0.276 1.00 96.38 84 ASP A N 1
ATOM 660 C CA . ASP A 1 84 ? -5.164 -10.901 0.883 1.00 96.38 84 ASP A CA 1
ATOM 661 C C . ASP A 1 84 ? -5.431 -10.654 2.379 1.00 96.38 84 ASP A C 1
ATOM 663 O O . ASP A 1 84 ? -6.581 -10.413 2.772 1.00 96.38 84 ASP A O 1
ATOM 667 N N . PRO A 1 85 ? -4.387 -10.671 3.234 1.00 95.81 85 PRO A N 1
ATOM 668 C CA . PRO A 1 85 ? -4.545 -10.427 4.667 1.00 95.81 85 PRO A CA 1
ATOM 669 C C . PRO A 1 85 ? -5.167 -9.059 4.968 1.00 95.81 85 PRO A C 1
ATOM 671 O O . PRO A 1 85 ? -5.987 -8.939 5.876 1.00 95.81 85 PRO A O 1
ATOM 674 N N . TYR A 1 86 ? -4.781 -8.041 4.193 1.00 98.12 86 TYR A N 1
ATOM 675 C CA . TYR A 1 86 ? -5.329 -6.686 4.179 1.00 98.12 86 TYR A CA 1
ATOM 676 C C . TYR A 1 86 ? -4.888 -5.975 2.893 1.00 98.12 86 TYR A C 1
ATOM 678 O O . TYR A 1 86 ? -3.886 -6.351 2.290 1.00 98.12 86 TYR A O 1
ATOM 686 N N . VAL A 1 87 ? -5.618 -4.933 2.493 1.00 97.88 87 VAL A N 1
ATOM 687 C CA . VAL A 1 87 ? -5.315 -4.125 1.293 1.00 97.88 87 VAL A CA 1
ATOM 688 C C . VAL A 1 87 ? -5.216 -2.627 1.596 1.00 97.88 87 VAL A C 1
ATOM 690 O O . VAL A 1 87 ? -4.715 -1.855 0.778 1.00 97.88 87 VAL A O 1
ATOM 693 N N . TYR A 1 88 ? -5.632 -2.206 2.795 1.00 98.44 88 TYR A N 1
ATOM 694 C CA . TYR A 1 88 ? -5.523 -0.825 3.256 1.00 98.44 88 TYR A CA 1
ATOM 695 C C . TYR A 1 88 ? -4.975 -0.772 4.681 1.00 98.44 88 TYR A C 1
ATOM 697 O O . TYR A 1 88 ? -5.461 -1.468 5.571 1.00 98.44 88 TYR A O 1
ATOM 705 N N . TYR A 1 89 ? -3.970 0.068 4.898 1.00 98.62 89 TYR A N 1
ATOM 706 C CA . TYR A 1 89 ? -3.399 0.364 6.207 1.00 98.62 89 TYR A CA 1
ATOM 707 C C . TYR A 1 89 ? -3.588 1.847 6.526 1.00 98.62 89 TYR A C 1
ATOM 709 O O . TYR A 1 89 ? -3.188 2.718 5.746 1.00 98.62 89 TYR A O 1
ATOM 717 N N . ALA A 1 90 ? -4.165 2.120 7.693 1.00 98.56 90 ALA A N 1
ATOM 718 C CA . ALA A 1 90 ? -4.319 3.451 8.256 1.00 98.56 90 ALA A CA 1
ATOM 719 C C . ALA A 1 90 ? -3.478 3.578 9.527 1.00 98.56 90 ALA A C 1
ATOM 721 O O . ALA A 1 90 ? -3.529 2.712 10.398 1.00 98.56 90 ALA A O 1
ATOM 722 N N . LYS A 1 91 ? -2.741 4.680 9.649 1.00 98.56 91 LYS A N 1
ATOM 723 C CA . LYS A 1 91 ? -2.035 5.073 10.871 1.00 98.56 91 LYS A CA 1
ATOM 724 C C . LYS A 1 91 ? -2.507 6.443 11.336 1.00 98.56 91 LYS A C 1
ATOM 726 O O . LYS A 1 91 ? -2.693 7.336 10.515 1.00 98.56 91 LYS A O 1
ATOM 731 N N . LYS A 1 92 ? -2.646 6.643 12.640 1.00 98.44 92 LYS A N 1
ATOM 732 C CA . LYS A 1 92 ? -2.965 7.952 13.204 1.00 98.44 92 LYS A CA 1
ATOM 733 C C . LYS A 1 92 ? -1.849 8.958 12.906 1.00 98.44 92 LYS A C 1
ATOM 735 O O . LYS A 1 92 ? -0.661 8.660 13.065 1.00 98.44 92 LYS A O 1
ATOM 740 N N . GLY A 1 93 ? -2.215 10.151 12.456 1.00 98.06 93 GLY A N 1
ATOM 741 C CA . GLY A 1 93 ? -1.267 11.235 12.203 1.00 98.06 93 GLY A CA 1
ATOM 742 C C . GLY A 1 93 ? -1.783 12.254 11.197 1.00 98.06 93 GLY A C 1
ATOM 743 O O . GLY A 1 93 ? -2.903 12.155 10.713 1.00 98.06 93 GLY A O 1
ATOM 744 N N . GLU A 1 94 ? -0.956 13.239 10.860 1.00 98.12 94 GLU A N 1
ATOM 745 C CA . GLU A 1 94 ? -1.298 14.219 9.827 1.00 98.12 94 GLU A CA 1
ATOM 746 C C . GLU A 1 94 ? -1.611 13.528 8.491 1.00 98.12 94 GLU A C 1
ATOM 748 O O . GLU A 1 94 ? -0.946 12.563 8.116 1.00 98.12 94 GLU A O 1
ATOM 753 N N . LYS A 1 95 ? -2.627 14.017 7.769 1.00 97.56 95 LYS A N 1
ATOM 754 C CA . LYS A 1 95 ? -3.102 13.406 6.524 1.00 97.56 95 LYS A CA 1
ATOM 755 C C . LYS A 1 95 ? -1.967 13.280 5.507 1.00 97.56 95 LYS A C 1
ATOM 757 O O . LYS A 1 95 ? -1.492 14.277 4.966 1.00 97.56 95 LYS A O 1
ATOM 762 N N . LYS A 1 96 ? -1.560 12.044 5.210 1.00 98.19 96 LYS A N 1
ATOM 763 C CA . LYS A 1 96 ? -0.401 11.777 4.350 1.00 98.19 96 LYS A CA 1
ATOM 764 C C . LYS A 1 96 ? -0.515 10.447 3.622 1.00 98.19 96 LYS A C 1
ATOM 766 O O . LYS A 1 96 ? -0.949 9.447 4.187 1.00 98.19 96 LYS A O 1
ATOM 771 N N . PHE A 1 97 ? -0.061 10.418 2.373 1.00 97.81 97 PHE A N 1
ATOM 772 C CA . PHE A 1 97 ? 0.194 9.171 1.661 1.00 97.81 97 PHE A CA 1
ATOM 773 C C . PHE A 1 97 ? 1.578 8.633 2.042 1.00 97.81 97 PHE A C 1
ATOM 775 O O . PHE A 1 97 ? 2.582 9.322 1.858 1.00 97.81 97 PHE A O 1
ATOM 782 N N . LEU A 1 98 ? 1.627 7.420 2.599 1.00 97.94 98 LEU A N 1
ATOM 783 C CA . LEU A 1 98 ? 2.872 6.790 3.051 1.00 97.94 98 LEU A CA 1
ATOM 784 C C . LEU A 1 98 ? 3.520 5.898 1.986 1.00 97.94 98 LEU A C 1
ATOM 786 O O . LEU A 1 98 ? 4.678 5.526 2.146 1.00 97.94 98 LEU A O 1
ATOM 790 N N . GLY A 1 99 ? 2.794 5.554 0.922 1.00 98.06 99 GLY A N 1
ATOM 791 C CA . GLY A 1 99 ? 3.282 4.688 -0.148 1.00 98.06 99 GLY A CA 1
ATOM 792 C C . GLY A 1 99 ? 2.415 3.450 -0.370 1.00 98.06 99 GLY A C 1
ATOM 793 O O . GLY A 1 99 ? 1.510 3.138 0.409 1.00 98.06 99 GLY A O 1
ATOM 794 N N . GLY A 1 100 ? 2.706 2.755 -1.466 1.00 97.25 100 GLY A N 1
ATOM 795 C CA . GLY A 1 100 ? 2.231 1.396 -1.708 1.00 97.25 100 GLY A CA 1
ATOM 796 C C . GLY A 1 100 ? 3.240 0.370 -1.198 1.00 97.25 100 GLY A C 1
ATOM 797 O O . GLY A 1 100 ? 4.416 0.681 -1.007 1.00 97.25 100 GLY A O 1
ATOM 798 N N . ALA A 1 101 ? 2.774 -0.852 -0.990 1.00 97.56 101 ALA A N 1
ATOM 799 C CA . ALA A 1 101 ? 3.614 -2.024 -0.800 1.00 97.56 101 ALA A CA 1
ATOM 800 C C . ALA A 1 101 ? 3.295 -3.041 -1.894 1.00 97.56 101 ALA A C 1
ATOM 802 O O . ALA A 1 101 ? 2.132 -3.207 -2.266 1.00 97.56 101 ALA A O 1
ATOM 803 N N . TRP A 1 102 ? 4.317 -3.732 -2.387 1.00 97.38 102 TRP A N 1
ATOM 804 C CA . TRP A 1 102 ? 4.189 -4.709 -3.462 1.00 97.38 102 TRP A CA 1
ATOM 805 C C . TRP A 1 102 ? 4.596 -6.094 -2.986 1.00 97.38 102 TRP A C 1
ATOM 807 O O . TRP A 1 102 ? 5.523 -6.248 -2.194 1.00 97.38 102 TRP A O 1
ATOM 817 N N . GLU A 1 103 ? 3.884 -7.091 -3.492 1.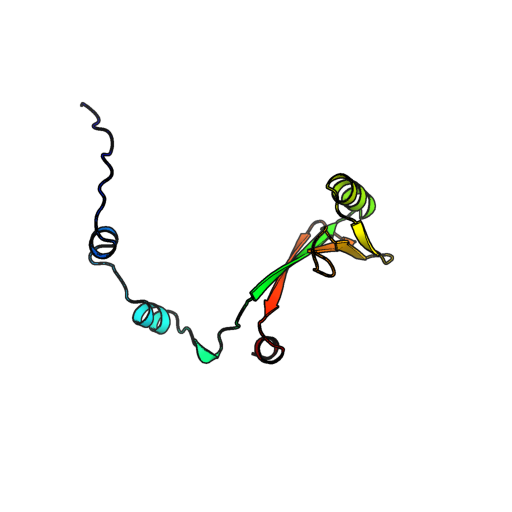00 97.12 103 GLU A N 1
ATOM 818 C CA . GLU A 1 103 ? 4.285 -8.485 -3.398 1.00 97.12 103 GLU A CA 1
ATOM 819 C C . GLU A 1 103 ? 5.343 -8.767 -4.464 1.00 97.12 103 GLU A C 1
ATOM 821 O O . GLU A 1 103 ? 5.219 -8.311 -5.606 1.00 97.12 103 GLU A O 1
ATOM 826 N N . VAL A 1 104 ? 6.370 -9.523 -4.090 1.00 98.00 104 VAL A N 1
ATOM 827 C CA . VAL A 1 104 ? 7.431 -9.972 -4.994 1.00 98.00 104 VAL A CA 1
ATOM 828 C C . VAL A 1 104 ? 7.401 -11.490 -5.133 1.00 98.00 104 VAL A C 1
ATOM 830 O O . VAL A 1 104 ? 6.865 -12.182 -4.270 1.00 98.00 104 VAL A O 1
ATOM 833 N N . GLU A 1 105 ? 7.989 -12.011 -6.209 1.00 97.06 105 GLU A N 1
ATOM 834 C CA . GLU A 1 105 ? 7.904 -13.441 -6.552 1.00 97.06 105 GLU A CA 1
ATOM 835 C C . GLU A 1 105 ? 8.543 -14.373 -5.511 1.00 97.06 105 GLU A C 1
ATOM 837 O O . GLU A 1 105 ? 8.155 -15.535 -5.393 1.00 97.06 105 GLU A O 1
ATOM 842 N N . SER A 1 106 ? 9.541 -13.893 -4.764 1.00 97.06 106 SER A N 1
ATOM 843 C CA . SER A 1 106 ? 10.235 -14.683 -3.747 1.00 97.06 106 SER A CA 1
ATOM 844 C C . SER A 1 106 ? 10.900 -13.801 -2.695 1.00 97.06 106 SER A C 1
ATOM 846 O O . SER A 1 106 ? 11.132 -12.615 -2.917 1.00 97.06 106 SER A O 1
ATOM 848 N N . TYR A 1 107 ? 11.281 -14.390 -1.562 1.00 96.94 107 TYR A N 1
ATOM 849 C CA . TYR A 1 107 ? 12.056 -13.681 -0.542 1.00 96.94 107 TYR A CA 1
ATOM 850 C C . TYR A 1 107 ? 13.382 -13.131 -1.098 1.0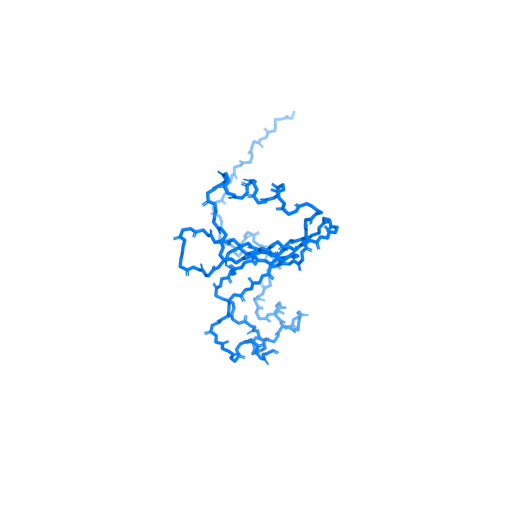0 96.94 107 TYR A C 1
ATOM 852 O O . TYR A 1 107 ? 13.786 -12.030 -0.757 1.00 96.94 107 TYR A O 1
ATOM 860 N N . GLN A 1 108 ? 14.029 -13.853 -2.015 1.00 96.25 108 GLN A N 1
ATOM 861 C CA . GLN A 1 108 ? 15.261 -13.411 -2.668 1.00 96.25 108 GLN A CA 1
ATOM 862 C C . GLN A 1 108 ? 15.069 -12.126 -3.486 1.00 96.25 108 GLN A C 1
ATOM 864 O O . GLN A 1 108 ? 16.005 -11.345 -3.594 1.00 96.25 108 GLN A O 1
ATOM 869 N N . GLU A 1 109 ? 13.876 -11.884 -4.039 1.00 96.69 109 GLU A N 1
ATOM 870 C CA . GLU A 1 109 ? 13.558 -10.622 -4.721 1.00 96.69 109 GLU A CA 1
ATOM 871 C C . GLU A 1 109 ? 13.413 -9.444 -3.740 1.00 96.69 109 GLU A C 1
ATOM 873 O O . GLU A 1 109 ? 13.627 -8.309 -4.153 1.00 96.69 109 GLU A O 1
ATOM 878 N N . LEU A 1 110 ? 13.093 -9.684 -2.456 1.00 94.69 110 LEU A N 1
ATOM 879 C CA . LEU A 1 110 ? 13.091 -8.637 -1.417 1.00 94.69 110 LEU A CA 1
ATOM 880 C C . LEU A 1 110 ? 14.504 -8.214 -0.998 1.00 94.69 110 LEU A C 1
ATOM 882 O O . LEU A 1 110 ? 14.679 -7.106 -0.503 1.00 94.69 110 LEU A O 1
ATOM 886 N N . GLU A 1 111 ? 15.486 -9.099 -1.160 1.00 94.38 111 GLU A N 1
ATOM 887 C CA . GLU A 1 111 ? 16.874 -8.895 -0.723 1.00 94.38 111 GLU A CA 1
ATOM 888 C C . GLU A 1 111 ? 17.770 -8.287 -1.822 1.00 94.38 111 GLU A C 1
ATOM 890 O O . GLU A 1 111 ? 18.981 -8.165 -1.627 1.00 94.38 111 GLU A O 1
ATOM 895 N N . LYS A 1 112 ? 17.202 -7.940 -2.984 1.00 91.69 112 LYS 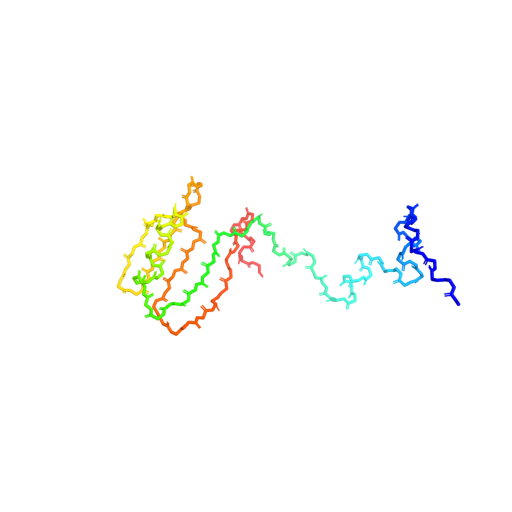A N 1
ATOM 896 C CA . LYS A 1 112 ? 17.904 -7.238 -4.070 1.00 91.69 112 LYS A CA 1
ATOM 897 C C . LYS A 1 112 ? 17.959 -5.733 -3.828 1.00 91.69 112 LYS A C 1
ATOM 899 O O . LYS A 1 112 ? 19.030 -5.154 -4.116 1.00 91.69 112 LYS A O 1
#